Protein AF-C9SNX3-F1 (afdb_monomer_lite)

pLDDT: mean 70.04, std 18.67, range [37.5, 93.75]

Foldseek 3Di:
DVVVVVLVVVLVVLLVVLLVQQCVQCVVVCPDPVFVCNHSVQSSVLLVCLLCVVPDHPDGPDDPDHPLVPGDPRNVVSSVVSNVNSVCSPPPVVVVVVPPDPPDPDDDPPDDDDDDDDDDDPDDDDDDDDDDDDD

Sequence (135 aa):
MVHVRNQLTFDLWYIFLGTFLICIAESTLIMDVAE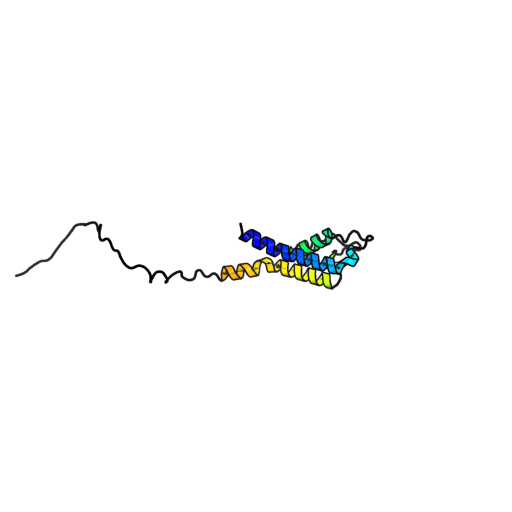PTFSIFAVLFEVTSAYANVGLSLGGPSGLVSMSGHYTIFSKVVICAMMIRGRHRGLPYALDRAITLPSEHTLSDESSSAEQIPKSLSLGRTQSSGARSAP

InterPro domains:
  IPR003445 Cation transporter [PF02386] (3-105)
  IPR051143 TrkH Potassium Transport [PTHR31064] (3-113)

Secondary structure (DSSP, 8-state):
-HHHHHHHHHHHHHHHHHHHHHHHHTHHHHT-TT-TTS-HHHHHHHHHHHHHT-------SSSS--HHHHS-HHHHHHHHHHHHHHHGGGHHHHHHHHH-------SSSSSS-----------------------

Structure (mmCIF, N/CA/C/O backbone):
data_AF-C9SNX3-F1
#
_entry.id   AF-C9SNX3-F1
#
loop_
_atom_site.group_PDB
_atom_site.id
_atom_site.type_symbol
_atom_site.label_atom_id
_atom_site.label_alt_id
_atom_site.label_comp_id
_atom_site.label_asym_id
_atom_site.label_entity_id
_atom_site.label_seq_id
_atom_site.pdbx_PDB_ins_code
_atom_site.Cartn_x
_atom_site.Cartn_y
_atom_site.Cartn_z
_atom_site.occupancy
_atom_site.B_iso_or_equiv
_atom_site.auth_seq_id
_atom_site.auth_comp_id
_atom_site.auth_asym_id
_atom_site.auth_atom_id
_atom_site.pdbx_PDB_model_num
ATOM 1 N N . MET A 1 1 ? -11.697 -14.553 20.928 1.00 54.41 1 MET A N 1
ATOM 2 C CA . MET A 1 1 ? -10.910 -14.704 19.676 1.00 54.41 1 MET A CA 1
ATOM 3 C C . MET A 1 1 ? -11.586 -14.134 18.421 1.00 54.41 1 MET A C 1
ATOM 5 O O . MET A 1 1 ? -10.869 -13.775 17.498 1.00 54.41 1 MET A O 1
ATOM 9 N N . VAL A 1 2 ? -12.921 -14.012 18.351 1.00 61.84 2 VAL A N 1
ATOM 10 C CA . VAL A 1 2 ? -13.631 -13.530 17.140 1.00 61.84 2 VAL A CA 1
ATOM 11 C C . VAL A 1 2 ? -13.3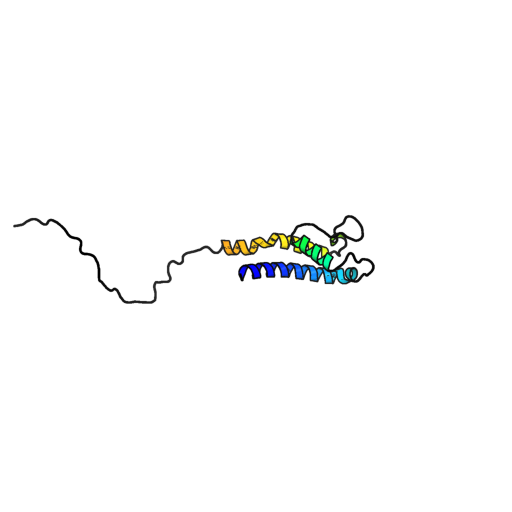17 -12.059 16.797 1.00 61.84 2 VAL A C 1
ATOM 13 O O . VAL A 1 2 ? -13.108 -11.735 15.635 1.00 61.84 2 VAL A O 1
ATOM 16 N N . HIS A 1 3 ? -13.159 -11.196 17.808 1.00 59.06 3 HIS A N 1
ATOM 17 C CA . HIS A 1 3 ? -12.838 -9.771 17.628 1.00 59.06 3 HIS A CA 1
ATOM 18 C C . HIS A 1 3 ? -11.480 -9.511 16.950 1.00 59.06 3 HIS A C 1
ATOM 20 O O . HIS A 1 3 ? -11.392 -8.678 16.054 1.00 59.06 3 HIS A O 1
ATOM 26 N N . VAL A 1 4 ? -10.434 -10.257 17.326 1.00 65.62 4 VAL A N 1
ATOM 27 C CA . VAL A 1 4 ? -9.090 -10.116 16.733 1.00 65.62 4 VAL A CA 1
ATOM 28 C C . VAL A 1 4 ? -9.090 -10.574 15.274 1.00 65.62 4 VAL A C 1
ATOM 30 O O . VAL A 1 4 ? -8.515 -9.914 14.417 1.00 65.62 4 VAL A O 1
ATOM 33 N N . ARG A 1 5 ? -9.799 -11.670 14.967 1.00 67.06 5 ARG A N 1
ATOM 34 C CA . ARG A 1 5 ? -9.926 -12.189 13.596 1.00 67.06 5 ARG A CA 1
ATOM 35 C C . ARG A 1 5 ? -10.618 -11.194 12.667 1.00 67.06 5 ARG A C 1
ATOM 37 O O . ARG A 1 5 ? -10.177 -11.026 11.534 1.00 67.06 5 ARG A O 1
ATOM 44 N N . ASN A 1 6 ? -11.667 -10.523 13.141 1.00 67.38 6 ASN A N 1
ATOM 45 C CA . ASN A 1 6 ? -12.397 -9.546 12.336 1.00 67.38 6 ASN A CA 1
ATOM 46 C C . ASN A 1 6 ? -11.553 -8.291 12.044 1.00 67.38 6 ASN A C 1
ATOM 48 O O . ASN A 1 6 ? -11.575 -7.786 10.926 1.00 67.38 6 ASN A O 1
ATOM 52 N N . GLN A 1 7 ? -10.750 -7.839 13.014 1.00 68.38 7 GLN A N 1
ATOM 53 C CA . GLN A 1 7 ? -9.826 -6.711 12.829 1.00 68.38 7 GLN A CA 1
ATOM 54 C C . GLN A 1 7 ? -8.711 -7.031 11.826 1.00 68.38 7 GLN A C 1
ATOM 56 O O . GLN A 1 7 ? -8.436 -6.230 10.937 1.00 68.38 7 GLN A O 1
ATOM 61 N N . LEU A 1 8 ? -8.118 -8.224 11.918 1.00 72.50 8 LEU A N 1
ATOM 62 C CA . LEU A 1 8 ? -7.059 -8.663 11.003 1.00 72.50 8 LEU A CA 1
ATOM 63 C C . LEU A 1 8 ? -7.578 -8.887 9.576 1.00 72.50 8 LEU A C 1
ATOM 65 O O . LEU A 1 8 ? -6.902 -8.548 8.613 1.00 72.50 8 LEU A O 1
ATOM 69 N N . THR A 1 9 ? -8.794 -9.421 9.437 1.00 79.19 9 THR A N 1
ATOM 70 C CA . THR A 1 9 ? -9.420 -9.656 8.123 1.00 79.19 9 THR A CA 1
ATOM 71 C C . THR A 1 9 ? -9.746 -8.342 7.419 1.00 79.19 9 THR A C 1
ATOM 73 O O . THR A 1 9 ? -9.539 -8.218 6.214 1.00 79.19 9 THR A O 1
ATOM 76 N N . PHE A 1 10 ? -10.223 -7.349 8.171 1.00 74.06 10 PHE A N 1
ATOM 77 C CA . PHE A 1 10 ? -10.518 -6.026 7.635 1.00 74.06 10 PHE A CA 1
ATOM 78 C C . PHE A 1 10 ? -9.267 -5.333 7.093 1.00 74.06 10 PHE A C 1
ATOM 80 O O . PHE A 1 10 ? -9.325 -4.714 6.039 1.00 74.06 10 PHE A O 1
ATOM 87 N N . ASP A 1 11 ? -8.141 -5.481 7.787 1.00 79.31 11 ASP A N 1
ATOM 88 C CA . ASP A 1 11 ? -6.832 -4.974 7.379 1.00 79.31 11 ASP A CA 1
ATOM 89 C C . ASP A 1 11 ? -6.323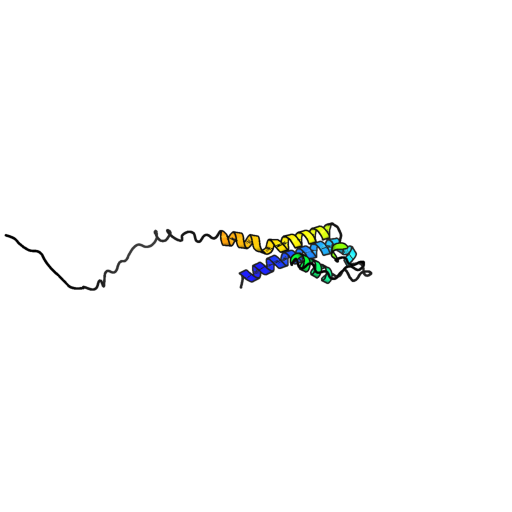 -5.683 6.101 1.00 79.31 11 ASP A C 1
ATOM 91 O O . ASP A 1 11 ? -6.067 -5.052 5.068 1.00 79.31 11 ASP A O 1
ATOM 95 N N . LEU A 1 12 ? -6.320 -7.021 6.128 1.00 83.56 12 LEU A N 1
ATOM 96 C CA . LEU A 1 12 ? -5.818 -7.865 5.042 1.00 83.56 12 LEU A CA 1
ATOM 97 C C . LEU A 1 12 ? -6.591 -7.677 3.728 1.00 83.56 12 LEU A C 1
ATOM 99 O O . LEU A 1 12 ? -5.998 -7.730 2.650 1.00 83.56 12 LEU A O 1
ATOM 103 N N . TRP A 1 13 ? -7.900 -7.425 3.809 1.00 85.69 13 TRP A N 1
ATOM 104 C CA . TRP A 1 13 ? -8.735 -7.126 2.645 1.00 85.69 13 TRP A CA 1
ATOM 105 C C . TRP A 1 13 ? -8.227 -5.905 1.866 1.00 85.69 13 TRP A C 1
ATOM 107 O O . TRP A 1 13 ? -8.138 -5.959 0.640 1.00 85.69 13 TRP A O 1
ATOM 117 N N . TYR A 1 14 ? -7.868 -4.813 2.552 1.00 86.19 14 TYR A N 1
ATOM 118 C CA . TYR A 1 14 ? -7.394 -3.605 1.872 1.00 86.19 14 TYR A CA 1
ATOM 119 C C . TYR A 1 14 ? -6.031 -3.825 1.224 1.00 86.19 14 TYR A C 1
ATOM 121 O O . TYR A 1 14 ? -5.825 -3.373 0.099 1.00 86.19 14 TYR A O 1
ATOM 129 N N . ILE A 1 15 ? -5.122 -4.535 1.902 1.00 89.19 15 ILE A N 1
ATOM 130 C CA . ILE A 1 15 ? -3.811 -4.893 1.340 1.00 89.19 15 ILE A CA 1
ATOM 131 C C . ILE A 1 15 ? -4.001 -5.731 0.075 1.00 89.19 15 ILE A C 1
ATOM 133 O O . ILE A 1 15 ? -3.436 -5.406 -0.967 1.00 89.19 15 ILE A O 1
ATOM 137 N N . PHE A 1 16 ? -4.866 -6.746 0.137 1.00 90.25 16 PHE A N 1
ATOM 138 C CA . PHE A 1 16 ? -5.174 -7.594 -1.009 1.00 90.25 16 PHE A CA 1
ATOM 139 C C . PHE A 1 16 ? -5.768 -6.797 -2.178 1.00 90.25 16 PHE A C 1
ATOM 141 O O . PHE A 1 16 ? -5.298 -6.922 -3.308 1.00 90.25 16 PHE A O 1
ATOM 148 N N . LEU A 1 17 ? -6.754 -5.936 -1.910 1.00 91.06 17 LEU A N 1
ATOM 149 C CA . LEU A 1 17 ? -7.381 -5.092 -2.928 1.00 91.06 17 LEU A CA 1
ATOM 150 C C . LEU A 1 17 ? -6.380 -4.110 -3.558 1.00 91.06 17 LEU A C 1
ATOM 152 O O . LEU A 1 17 ? -6.369 -3.947 -4.777 1.00 91.06 17 LEU A O 1
ATOM 156 N N . GLY A 1 18 ? -5.524 -3.479 -2.751 1.00 91.69 18 GLY A N 1
ATOM 157 C CA . GLY A 1 18 ? -4.496 -2.551 -3.227 1.00 91.69 18 GLY A CA 1
ATOM 158 C C . GLY A 1 18 ? -3.475 -3.236 -4.133 1.00 91.69 18 GLY A C 1
ATOM 159 O O . GLY A 1 18 ? -3.199 -2.747 -5.229 1.00 91.69 18 GLY A O 1
ATOM 160 N N . THR A 1 19 ? -2.972 -4.404 -3.724 1.00 91.88 19 THR A N 1
ATOM 161 C CA . THR A 1 19 ? -2.082 -5.217 -4.562 1.00 91.88 19 THR A CA 1
ATOM 162 C C . THR A 1 19 ? -2.777 -5.658 -5.842 1.00 91.88 19 THR A C 1
ATOM 164 O O . THR A 1 19 ? -2.189 -5.542 -6.911 1.00 91.88 19 THR A O 1
ATOM 167 N N . PHE A 1 20 ? -4.027 -6.113 -5.770 1.00 91.50 20 PHE A N 1
ATOM 168 C CA . PHE A 1 20 ? -4.776 -6.552 -6.946 1.00 91.50 20 PHE A CA 1
ATOM 169 C C . PHE A 1 20 ? -4.945 -5.431 -7.983 1.00 91.50 20 PHE A C 1
ATOM 171 O O . PHE A 1 20 ? -4.686 -5.643 -9.167 1.00 91.50 20 PHE A O 1
ATOM 178 N N . LEU A 1 21 ? -5.308 -4.223 -7.541 1.00 91.94 21 LEU A N 1
ATOM 179 C CA . LEU A 1 21 ? -5.457 -3.061 -8.422 1.00 91.94 21 LEU A CA 1
ATOM 180 C C . LEU A 1 21 ? -4.135 -2.658 -9.087 1.00 91.94 21 LEU A C 1
ATOM 182 O O . LEU A 1 21 ? -4.121 -2.375 -10.285 1.00 91.94 21 LEU A O 1
ATOM 186 N N . ILE A 1 22 ? -3.030 -2.661 -8.336 1.00 90.69 22 ILE A N 1
ATOM 187 C CA . ILE A 1 22 ? -1.704 -2.335 -8.882 1.00 90.69 22 ILE A CA 1
ATOM 188 C C . ILE A 1 22 ? -1.235 -3.429 -9.843 1.00 90.69 22 ILE A C 1
ATOM 190 O O . ILE A 1 22 ? -0.727 -3.111 -10.910 1.00 90.69 22 ILE A O 1
ATOM 194 N N . CYS A 1 23 ? -1.471 -4.706 -9.537 1.00 89.19 23 CYS A N 1
ATOM 195 C CA . CYS A 1 23 ? -1.141 -5.804 -10.446 1.00 89.19 23 CYS A CA 1
ATOM 196 C C . CYS A 1 23 ? -1.895 -5.716 -11.779 1.00 89.19 23 CYS A C 1
ATOM 198 O O . CYS A 1 23 ? -1.325 -6.061 -12.807 1.00 89.19 23 CYS A O 1
ATOM 200 N N . ILE A 1 24 ? -3.154 -5.259 -11.790 1.00 89.06 24 ILE A N 1
ATOM 201 C CA . ILE A 1 24 ? -3.899 -5.048 -13.044 1.00 89.06 24 ILE A CA 1
ATOM 202 C C . ILE A 1 24 ? -3.288 -3.890 -13.837 1.00 89.06 24 ILE A C 1
ATOM 204 O O . ILE A 1 24 ? -3.024 -4.034 -15.032 1.00 89.06 24 ILE A O 1
ATOM 208 N N . ALA A 1 25 ? -3.054 -2.757 -13.175 1.00 87.44 25 ALA A N 1
ATOM 209 C CA . ALA A 1 25 ? -2.555 -1.547 -13.820 1.00 87.44 25 ALA A CA 1
ATOM 210 C C . ALA A 1 25 ? -1.110 -1.680 -14.326 1.00 87.44 25 ALA A C 1
ATOM 212 O O . ALA A 1 25 ? -0.791 -1.169 -15.394 1.00 87.44 25 ALA A O 1
ATOM 213 N N . GLU A 1 26 ? -0.262 -2.401 -13.594 1.00 86.06 26 GLU A N 1
ATOM 214 C CA . GLU A 1 26 ? 1.143 -2.651 -13.939 1.00 86.06 26 GLU A CA 1
ATOM 215 C C . GLU A 1 26 ? 1.353 -4.030 -14.581 1.00 86.06 26 GLU A C 1
ATOM 217 O O . GLU A 1 26 ? 2.488 -4.480 -14.714 1.00 86.06 26 GLU A O 1
ATOM 222 N N . SER A 1 27 ? 0.282 -4.722 -14.993 1.00 82.31 27 SER A N 1
ATOM 223 C CA . SER A 1 27 ? 0.368 -6.076 -15.569 1.00 82.31 27 SER A CA 1
ATOM 224 C C . SER A 1 27 ? 1.337 -6.153 -16.749 1.00 82.31 27 SER A C 1
ATOM 226 O O . SER A 1 27 ? 2.061 -7.133 -16.888 1.00 82.31 27 SER A O 1
ATOM 228 N N . THR A 1 28 ? 1.410 -5.094 -17.555 1.00 74.12 28 THR A N 1
ATOM 229 C CA . THR A 1 28 ? 2.330 -4.993 -18.691 1.00 74.12 28 THR A CA 1
ATOM 230 C C . THR A 1 28 ? 3.793 -4.841 -18.275 1.00 74.12 28 THR A C 1
ATOM 232 O O . THR A 1 28 ? 4.648 -5.369 -18.972 1.00 74.12 28 THR A O 1
ATOM 235 N N . LEU A 1 29 ? 4.085 -4.163 -17.154 1.00 71.50 29 LEU A N 1
ATOM 236 C CA . LEU A 1 29 ? 5.446 -4.078 -16.599 1.00 71.50 29 LEU A CA 1
ATOM 237 C C . LEU A 1 29 ? 5.847 -5.385 -15.905 1.00 71.50 29 LEU A C 1
ATOM 239 O O . LEU A 1 29 ? 6.976 -5.833 -16.039 1.00 71.50 29 LEU A O 1
ATOM 243 N N . ILE A 1 30 ? 4.918 -6.017 -15.185 1.00 71.88 30 ILE A N 1
ATOM 244 C CA . ILE A 1 30 ? 5.164 -7.273 -14.455 1.00 71.88 30 ILE A CA 1
ATOM 245 C C . ILE A 1 30 ? 5.406 -8.446 -15.419 1.00 71.88 30 ILE A C 1
ATOM 247 O O . ILE A 1 30 ? 6.130 -9.385 -15.094 1.00 71.88 30 ILE A O 1
ATOM 251 N N . MET A 1 31 ? 4.786 -8.418 -16.601 1.00 72.25 31 MET A N 1
ATOM 252 C CA . MET A 1 31 ? 4.992 -9.425 -17.646 1.00 72.25 31 MET A CA 1
ATOM 253 C C . MET A 1 31 ? 6.271 -9.203 -18.462 1.00 72.25 31 MET A C 1
ATOM 255 O O . MET A 1 31 ? 6.607 -10.057 -19.286 1.00 72.25 31 MET A O 1
ATOM 259 N N . ASP A 1 32 ? 6.984 -8.094 -18.248 1.00 73.44 32 ASP A N 1
ATOM 260 C CA . ASP A 1 32 ? 8.239 -7.839 -18.939 1.00 73.44 32 ASP A CA 1
ATOM 261 C C . ASP A 1 32 ? 9.373 -8.667 -18.317 1.00 73.44 32 ASP A C 1
ATOM 263 O O . ASP A 1 32 ? 9.825 -8.446 -17.193 1.00 73.44 32 ASP A O 1
ATOM 267 N N . VAL A 1 33 ? 9.845 -9.654 -19.077 1.00 63.84 33 VAL A N 1
ATOM 268 C CA . VAL A 1 33 ? 10.920 -10.569 -18.670 1.00 63.84 33 VAL A CA 1
ATOM 269 C C . VAL A 1 33 ? 12.266 -9.835 -18.557 1.00 63.84 33 VAL A C 1
ATOM 271 O O . VAL A 1 33 ? 13.185 -10.341 -17.910 1.00 63.84 33 VAL A O 1
ATOM 274 N N . ALA A 1 34 ? 12.397 -8.648 -19.160 1.00 63.94 34 ALA A N 1
ATOM 275 C CA . ALA A 1 34 ? 13.620 -7.853 -19.108 1.00 63.94 34 ALA A CA 1
ATOM 276 C C . ALA A 1 34 ? 13.846 -7.168 -17.746 1.00 63.94 34 ALA A C 1
ATOM 278 O O . ALA A 1 34 ? 14.997 -6.893 -17.403 1.00 63.94 34 ALA A O 1
ATOM 279 N N . GLU A 1 35 ? 12.795 -6.940 -16.946 1.00 66.06 35 GLU A N 1
ATOM 280 C CA . GLU A 1 35 ? 12.887 -6.259 -15.646 1.00 66.06 35 GLU A CA 1
ATOM 281 C C . GLU A 1 35 ? 12.300 -7.102 -14.493 1.00 66.06 35 GLU A C 1
ATOM 283 O O . GLU A 1 35 ? 11.250 -6.772 -13.933 1.00 66.06 35 GLU A O 1
ATOM 288 N N . PRO A 1 36 ? 13.003 -8.164 -14.038 1.00 64.31 36 PRO A N 1
ATOM 289 C CA . PRO A 1 36 ? 12.525 -9.060 -12.973 1.00 64.31 36 PRO A CA 1
ATOM 290 C C . PRO A 1 36 ? 12.355 -8.376 -11.605 1.00 64.31 36 PRO A C 1
ATOM 292 O O . PRO A 1 36 ? 11.831 -8.975 -10.663 1.00 64.31 36 PRO A O 1
ATOM 295 N N . THR A 1 37 ? 12.787 -7.120 -11.480 1.00 69.44 37 THR A N 1
ATOM 296 C CA . THR A 1 37 ? 12.571 -6.272 -10.305 1.00 69.44 37 THR A CA 1
ATOM 297 C C . THR A 1 37 ? 11.075 -6.057 -10.033 1.00 69.44 37 THR A C 1
ATOM 299 O O . THR A 1 37 ? 10.670 -6.004 -8.870 1.00 69.44 37 THR A O 1
ATOM 302 N N . PHE A 1 38 ? 10.227 -6.041 -11.072 1.00 75.56 38 PHE A N 1
ATOM 303 C CA . PHE A 1 38 ? 8.768 -5.921 -10.951 1.00 75.56 38 PHE A CA 1
ATOM 304 C C . PHE A 1 38 ? 8.086 -7.274 -10.729 1.00 75.56 38 PHE A C 1
ATOM 306 O O . PHE A 1 38 ? 7.276 -7.745 -11.522 1.00 75.56 38 PHE A O 1
ATOM 313 N N . SER A 1 39 ? 8.396 -7.916 -9.605 1.00 85.38 39 SER A N 1
ATOM 314 C CA . SER A 1 39 ? 7.700 -9.136 -9.189 1.00 85.38 39 SER A CA 1
ATOM 315 C C . SER A 1 39 ? 6.437 -8.829 -8.376 1.00 85.38 39 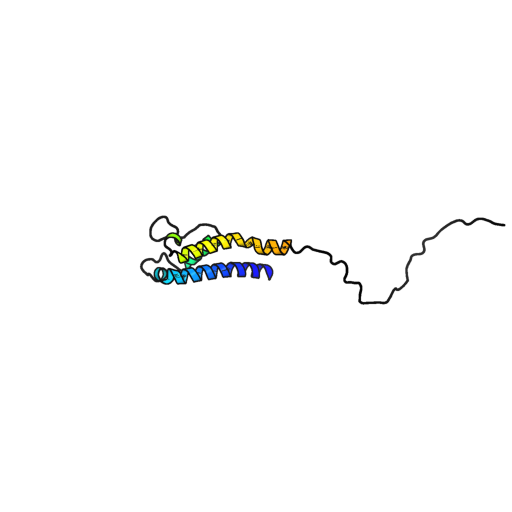SER A C 1
ATOM 317 O O . SER A 1 39 ? 6.354 -7.822 -7.671 1.00 85.38 39 SER A O 1
ATOM 319 N N . ILE A 1 40 ? 5.469 -9.753 -8.375 1.00 86.56 40 ILE A N 1
ATOM 320 C CA . ILE A 1 40 ? 4.292 -9.684 -7.487 1.00 86.56 40 ILE A CA 1
ATOM 321 C C . ILE A 1 40 ? 4.697 -9.563 -6.012 1.00 86.56 40 ILE A C 1
ATOM 323 O O . ILE A 1 40 ? 4.043 -8.854 -5.250 1.00 86.56 40 ILE A O 1
ATOM 327 N N . PHE A 1 41 ? 5.790 -10.217 -5.604 1.00 87.12 41 PHE A N 1
ATOM 328 C CA . PHE A 1 41 ? 6.323 -10.084 -4.249 1.00 87.12 41 PHE A CA 1
ATOM 329 C C . PHE A 1 41 ? 6.764 -8.650 -3.955 1.00 87.12 41 PHE A C 1
ATOM 331 O O . PHE A 1 41 ? 6.458 -8.115 -2.890 1.00 87.12 41 PHE A O 1
ATOM 338 N N . ALA A 1 42 ? 7.435 -8.008 -4.909 1.00 88.00 42 ALA A N 1
ATOM 339 C CA . ALA A 1 42 ? 7.842 -6.626 -4.759 1.00 88.00 42 ALA A CA 1
ATOM 340 C C . ALA A 1 42 ? 6.618 -5.705 -4.645 1.00 88.00 42 ALA A C 1
ATOM 342 O O . ALA A 1 42 ? 6.567 -4.864 -3.747 1.00 88.00 42 ALA A O 1
ATOM 343 N N . VAL A 1 43 ? 5.591 -5.907 -5.478 1.00 89.31 43 VAL A N 1
ATOM 344 C CA . VAL A 1 43 ? 4.338 -5.134 -5.403 1.00 89.31 43 VAL A CA 1
ATOM 345 C C . VAL A 1 43 ? 3.652 -5.324 -4.046 1.00 89.31 43 VAL A C 1
ATOM 347 O O . VAL A 1 43 ? 3.236 -4.348 -3.420 1.00 89.31 43 VAL A O 1
ATOM 350 N N . LEU A 1 44 ? 3.568 -6.562 -3.551 1.00 91.00 44 LEU A N 1
ATOM 351 C CA . LEU A 1 44 ? 3.037 -6.876 -2.220 1.00 91.00 44 LEU A CA 1
ATOM 352 C C . LEU A 1 44 ? 3.814 -6.164 -1.109 1.00 91.00 44 LEU A C 1
ATOM 354 O O . LEU A 1 44 ? 3.202 -5.599 -0.198 1.00 91.00 44 LEU A O 1
ATOM 358 N N . PHE A 1 45 ? 5.145 -6.170 -1.183 1.00 90.75 45 PHE A N 1
ATOM 359 C CA . PHE A 1 45 ? 6.004 -5.485 -0.221 1.00 90.75 45 PHE A CA 1
ATOM 360 C C . PHE A 1 45 ? 5.769 -3.970 -0.238 1.00 90.75 45 PHE A C 1
ATOM 362 O O . PHE A 1 45 ? 5.584 -3.371 0.821 1.00 90.75 45 PHE A O 1
ATOM 369 N N . GLU A 1 46 ? 5.694 -3.366 -1.424 1.00 91.12 46 GLU A N 1
ATOM 370 C CA . GLU A 1 46 ? 5.462 -1.928 -1.593 1.00 91.12 46 GLU A CA 1
ATOM 371 C C . GLU A 1 46 ? 4.104 -1.511 -1.009 1.00 91.12 46 GLU A C 1
ATOM 373 O O . GLU A 1 46 ? 4.014 -0.560 -0.229 1.00 91.12 46 GLU A O 1
ATOM 378 N N . VAL A 1 47 ? 3.043 -2.264 -1.323 1.00 91.50 47 VAL A N 1
ATOM 379 C CA . VAL A 1 47 ? 1.688 -2.011 -0.806 1.00 91.50 47 VAL A CA 1
ATOM 380 C C . VAL A 1 47 ? 1.631 -2.193 0.704 1.00 91.50 47 VAL A C 1
ATOM 382 O O . VAL A 1 47 ? 1.052 -1.356 1.394 1.00 91.50 47 VAL A O 1
ATOM 385 N N . THR A 1 48 ? 2.248 -3.250 1.233 1.00 91.38 48 THR A N 1
ATOM 386 C CA . THR A 1 48 ? 2.277 -3.511 2.679 1.00 91.38 48 THR A CA 1
ATOM 387 C C . THR A 1 48 ? 3.061 -2.428 3.416 1.00 91.38 48 THR A C 1
ATOM 389 O O . THR A 1 48 ? 2.616 -1.954 4.457 1.00 91.38 48 THR A O 1
ATOM 392 N N . SER A 1 49 ? 4.190 -1.981 2.865 1.00 91.56 49 SER A N 1
ATOM 393 C CA . SER A 1 49 ? 4.997 -0.886 3.412 1.00 91.56 49 SER A CA 1
ATOM 394 C C . SER A 1 49 ? 4.240 0.445 3.412 1.00 91.56 49 SER A C 1
ATOM 396 O O . SER A 1 49 ? 4.235 1.154 4.424 1.00 91.56 49 SER A O 1
ATOM 398 N N . ALA A 1 50 ? 3.542 0.766 2.318 1.00 91.56 50 ALA A N 1
ATOM 399 C CA . ALA A 1 50 ? 2.695 1.951 2.211 1.00 91.56 50 ALA A CA 1
ATOM 400 C C . ALA A 1 50 ? 1.517 1.892 3.191 1.00 91.56 50 ALA A C 1
ATOM 402 O O . ALA A 1 50 ? 1.264 2.858 3.914 1.00 91.56 50 ALA A O 1
ATOM 403 N N . TYR A 1 51 ? 0.847 0.740 3.259 1.00 89.38 51 TYR A N 1
ATOM 404 C CA . TYR A 1 51 ? -0.247 0.493 4.186 1.00 89.38 51 TYR A CA 1
ATOM 405 C C . TYR A 1 51 ? 0.208 0.608 5.637 1.00 89.38 51 TYR A C 1
ATOM 407 O O . TYR A 1 51 ? -0.464 1.261 6.421 1.00 89.38 51 TYR A O 1
ATOM 415 N N . ALA A 1 52 ? 1.359 0.028 5.987 1.00 88.25 52 ALA A N 1
ATOM 416 C CA . ALA A 1 52 ? 1.969 0.108 7.309 1.00 88.25 52 ALA A CA 1
ATOM 417 C C . ALA A 1 52 ? 2.596 1.483 7.617 1.00 88.25 52 ALA A C 1
ATOM 419 O O . ALA A 1 52 ? 2.941 1.736 8.769 1.00 88.25 52 ALA A O 1
ATOM 420 N N . ASN A 1 53 ? 2.701 2.368 6.619 1.00 88.75 53 ASN A N 1
ATOM 421 C CA . ASN A 1 53 ? 3.386 3.660 6.675 1.00 88.75 53 ASN A CA 1
ATOM 422 C C . ASN A 1 53 ? 4.872 3.549 7.087 1.00 88.75 53 ASN A C 1
ATOM 424 O O . ASN A 1 53 ? 5.392 4.447 7.746 1.00 88.75 53 ASN A O 1
ATOM 428 N N . VAL A 1 54 ? 5.552 2.465 6.693 1.00 90.69 54 VAL A N 1
ATOM 429 C CA . VAL A 1 54 ? 6.979 2.228 6.992 1.00 90.69 54 VAL A CA 1
ATOM 430 C C . VAL A 1 54 ? 7.876 3.013 6.032 1.00 90.69 54 VAL A C 1
ATOM 432 O O . VAL A 1 54 ? 8.881 3.579 6.453 1.00 90.69 54 VAL A O 1
ATOM 435 N N . GLY A 1 55 ? 7.502 3.076 4.749 1.00 83.69 55 GLY A N 1
ATOM 436 C CA . GLY A 1 55 ? 8.245 3.825 3.729 1.00 83.69 55 GLY A CA 1
ATOM 437 C C . GLY A 1 55 ? 9.478 3.104 3.173 1.00 83.69 55 GLY A C 1
ATOM 438 O O . GLY A 1 55 ? 10.318 3.737 2.544 1.00 83.69 55 GLY A O 1
ATOM 439 N N . LEU A 1 56 ? 9.586 1.789 3.387 1.00 87.19 56 LEU A N 1
ATOM 440 C CA . LEU A 1 56 ? 10.586 0.940 2.736 1.00 87.19 56 LEU A CA 1
ATOM 441 C C . LEU A 1 56 ? 10.105 0.497 1.350 1.00 87.19 56 LEU A C 1
ATOM 443 O O . LEU A 1 56 ? 8.911 0.292 1.144 1.00 87.19 56 LEU A O 1
ATOM 447 N N . SER A 1 57 ? 11.045 0.310 0.429 1.00 88.31 57 SER A N 1
ATOM 448 C CA . SER A 1 57 ? 10.816 -0.172 -0.935 1.00 88.31 57 SER A CA 1
ATOM 449 C C . SER A 1 57 ? 11.992 -1.063 -1.339 1.00 88.31 57 SER A C 1
ATOM 451 O O . SER A 1 57 ? 13.123 -0.789 -0.940 1.00 88.31 57 SER A O 1
ATOM 453 N N . LEU A 1 58 ? 11.745 -2.100 -2.145 1.00 83.94 58 LEU A N 1
ATOM 454 C CA . LEU A 1 58 ? 12.810 -2.962 -2.689 1.00 83.94 58 LEU A CA 1
ATOM 455 C C . LEU A 1 58 ? 13.654 -2.264 -3.771 1.00 83.94 58 LEU A C 1
ATOM 457 O O . LEU A 1 58 ? 14.725 -2.752 -4.116 1.00 83.94 58 LEU A O 1
ATOM 461 N N . GLY A 1 59 ? 13.202 -1.097 -4.239 1.00 77.50 59 GLY A N 1
ATOM 462 C CA . GLY A 1 59 ? 13.907 -0.266 -5.214 1.00 77.50 59 GLY A CA 1
ATOM 463 C C . GLY A 1 59 ? 13.529 -0.612 -6.651 1.00 77.50 59 GLY A C 1
ATOM 464 O O . GLY A 1 59 ? 13.100 -1.725 -6.945 1.00 77.50 59 GLY A O 1
ATOM 465 N N . GLY A 1 60 ? 13.630 0.381 -7.533 1.00 72.75 60 GLY A N 1
ATOM 466 C CA . GLY A 1 60 ? 13.394 0.209 -8.963 1.00 72.75 60 GLY A CA 1
ATOM 467 C C . GLY A 1 60 ? 14.649 -0.219 -9.736 1.00 72.75 60 GLY A C 1
ATOM 468 O O . GLY A 1 60 ? 15.766 -0.066 -9.240 1.00 72.75 60 GLY A O 1
ATOM 469 N N . PRO A 1 61 ? 14.489 -0.719 -10.972 1.00 69.44 61 PRO A N 1
ATOM 470 C CA . PRO A 1 61 ? 15.611 -1.106 -11.829 1.00 69.44 61 PRO A CA 1
ATOM 471 C C . PRO A 1 61 ? 16.486 0.073 -12.283 1.00 69.44 61 PRO A C 1
ATOM 473 O O . PRO A 1 61 ? 17.610 -0.146 -12.729 1.00 69.44 61 PRO A O 1
ATOM 476 N N . SER A 1 62 ? 16.025 1.325 -12.159 1.00 66.06 62 SER A N 1
ATOM 477 C CA . SER A 1 62 ? 16.807 2.507 -12.539 1.00 66.06 62 SER A CA 1
ATOM 478 C C . SER A 1 62 ? 16.651 3.666 -11.551 1.00 66.06 62 SER A C 1
ATOM 480 O O . SER A 1 62 ? 15.604 4.301 -11.473 1.00 66.06 62 SER A O 1
ATOM 482 N N . GLY A 1 63 ? 17.744 4.003 -10.858 1.00 66.38 63 GLY A N 1
ATOM 483 C CA . GLY A 1 63 ? 17.845 5.162 -9.962 1.00 66.38 63 GLY A CA 1
ATOM 484 C C . GLY A 1 63 ? 17.572 4.860 -8.483 1.00 66.38 63 GLY A C 1
ATOM 485 O O . GLY A 1 63 ? 17.136 3.778 -8.110 1.00 66.38 63 GLY A O 1
ATOM 486 N N . LEU A 1 64 ? 17.839 5.844 -7.616 1.00 75.31 64 LEU A N 1
ATOM 487 C CA . LEU A 1 64 ? 17.586 5.772 -6.166 1.00 75.31 64 LEU A CA 1
ATOM 488 C C . LEU A 1 64 ? 16.131 6.140 -5.838 1.00 75.31 64 LEU A C 1
ATOM 490 O O . LEU A 1 64 ? 15.867 7.013 -5.011 1.00 75.31 64 LEU A O 1
ATOM 494 N N . VAL A 1 65 ? 15.184 5.522 -6.543 1.00 80.88 65 VAL A N 1
ATOM 495 C CA . VAL A 1 65 ? 13.749 5.771 -6.373 1.00 80.88 65 VAL A CA 1
ATOM 496 C C . VAL A 1 65 ? 13.046 4.521 -5.860 1.00 80.88 65 VAL A C 1
ATOM 498 O O . VAL A 1 65 ? 13.429 3.390 -6.170 1.00 80.88 65 VAL A O 1
ATOM 501 N N . SER A 1 66 ? 11.999 4.724 -5.058 1.00 81.19 66 SER A N 1
ATOM 502 C CA . SER A 1 66 ? 11.110 3.635 -4.662 1.00 81.19 66 SER A CA 1
ATOM 503 C C . SER A 1 66 ? 10.459 3.007 -5.889 1.00 81.19 66 SER A C 1
ATOM 505 O O . SER A 1 66 ? 10.292 3.663 -6.919 1.00 81.19 66 SER A O 1
ATOM 507 N N . MET A 1 67 ? 10.037 1.752 -5.778 1.00 82.56 67 MET A N 1
ATOM 508 C CA . MET A 1 67 ? 9.409 1.045 -6.892 1.00 82.56 67 MET A CA 1
ATOM 509 C C . MET A 1 67 ? 8.112 1.736 -7.346 1.00 82.56 67 MET A C 1
ATOM 511 O O . MET A 1 67 ? 7.837 1.836 -8.540 1.00 82.56 67 MET A O 1
ATOM 515 N N . SER A 1 68 ? 7.398 2.363 -6.406 1.00 79.50 68 SER A N 1
ATOM 516 C CA . SER A 1 68 ? 6.280 3.277 -6.679 1.00 79.50 68 SER A CA 1
ATOM 517 C C . SER A 1 68 ? 6.610 4.496 -7.555 1.00 79.50 68 SER A C 1
ATOM 519 O O . SER A 1 68 ? 5.702 5.094 -8.138 1.00 79.50 68 SER A O 1
ATOM 521 N N . GLY A 1 69 ? 7.885 4.858 -7.711 1.00 82.62 69 GLY A N 1
ATOM 522 C CA . GLY A 1 69 ? 8.348 5.906 -8.622 1.00 82.62 69 GLY A CA 1
ATOM 523 C C . GLY A 1 69 ? 8.167 5.543 -10.097 1.00 82.62 69 GLY A C 1
ATOM 524 O O . GLY A 1 69 ? 7.800 6.410 -10.897 1.00 82.62 69 GLY A O 1
ATOM 525 N N . HIS A 1 70 ? 8.332 4.263 -10.429 1.00 84.12 70 HIS A N 1
ATOM 526 C CA . HIS A 1 70 ? 8.214 3.736 -11.790 1.00 84.12 70 HIS A CA 1
ATOM 527 C C . HIS A 1 70 ? 6.782 3.377 -12.193 1.00 84.12 70 HIS A C 1
ATOM 529 O O . HIS A 1 70 ? 6.508 3.225 -13.378 1.00 84.12 70 HIS A O 1
ATOM 535 N N . TYR A 1 71 ? 5.861 3.282 -11.233 1.00 86.00 71 TYR A N 1
ATOM 536 C CA . TYR A 1 71 ? 4.474 2.948 -11.525 1.00 86.00 71 TYR A CA 1
ATOM 537 C C . TYR A 1 71 ? 3.732 4.036 -12.312 1.00 86.00 71 TYR A C 1
ATOM 539 O O . TYR A 1 71 ? 4.051 5.237 -12.253 1.00 86.00 71 TYR A O 1
ATOM 547 N N . THR A 1 72 ? 2.658 3.611 -12.975 1.00 88.25 72 THR A N 1
ATOM 548 C CA . THR A 1 72 ? 1.678 4.495 -13.604 1.00 88.25 72 THR A CA 1
ATOM 549 C C . THR A 1 72 ? 0.999 5.416 -12.583 1.00 88.25 72 THR A C 1
ATOM 551 O O . THR A 1 72 ? 0.975 5.178 -11.371 1.00 88.25 72 THR A O 1
ATOM 554 N N . ILE A 1 73 ? 0.407 6.504 -13.083 1.00 91.12 73 ILE A N 1
ATOM 555 C CA . ILE A 1 73 ? -0.309 7.493 -12.261 1.00 91.12 73 ILE A CA 1
ATOM 556 C C . ILE A 1 73 ? -1.429 6.827 -11.448 1.00 91.12 73 ILE A C 1
ATOM 558 O O . ILE A 1 73 ? -1.625 7.164 -10.282 1.00 91.12 73 ILE A O 1
ATOM 562 N N . PHE A 1 74 ? -2.126 5.850 -12.034 1.00 91.25 74 PHE A N 1
ATOM 563 C CA . PHE A 1 74 ? -3.187 5.110 -11.357 1.00 91.25 74 PHE A CA 1
ATOM 564 C C . PHE A 1 74 ? -2.659 4.363 -10.126 1.00 91.25 74 PHE A C 1
ATOM 566 O O . PHE A 1 74 ? -3.160 4.546 -9.017 1.00 91.25 74 PHE A O 1
ATOM 573 N N . SER A 1 75 ? -1.592 3.589 -10.293 1.00 90.25 75 SER A N 1
ATOM 574 C CA . SER A 1 75 ? -0.955 2.835 -9.212 1.00 90.25 75 SER A CA 1
ATOM 575 C C . SER A 1 75 ? -0.412 3.741 -8.102 1.00 90.25 75 SER A C 1
ATOM 577 O O . SER A 1 75 ? -0.522 3.411 -6.921 1.00 90.25 75 SER A O 1
ATOM 579 N N . LYS A 1 76 ? 0.091 4.935 -8.444 1.00 91.56 76 LYS A N 1
ATOM 580 C CA . LYS A 1 76 ? 0.496 5.955 -7.458 1.00 91.56 76 LYS A CA 1
ATOM 581 C C . LYS A 1 76 ? -0.682 6.438 -6.609 1.00 91.56 76 LYS A C 1
ATOM 583 O O . LYS A 1 76 ? -0.542 6.568 -5.393 1.00 91.56 76 LYS A O 1
ATOM 588 N N . VAL A 1 77 ? -1.854 6.650 -7.213 1.00 93.75 77 VAL A N 1
ATOM 589 C CA . VAL A 1 77 ? -3.079 7.004 -6.474 1.00 93.75 77 VAL A CA 1
ATOM 590 C C . VAL A 1 77 ? -3.493 5.876 -5.530 1.00 93.75 77 VAL A C 1
ATOM 592 O O . VAL A 1 77 ? -3.836 6.149 -4.379 1.00 93.75 77 VAL A O 1
ATOM 595 N N . VAL A 1 78 ? -3.404 4.617 -5.972 1.00 92.88 78 VAL A N 1
ATOM 596 C CA . VAL A 1 78 ? -3.682 3.457 -5.110 1.00 92.88 78 VAL A CA 1
ATOM 597 C C . VAL A 1 78 ? -2.725 3.429 -3.914 1.00 92.88 78 VAL A C 1
ATOM 599 O O . VAL A 1 78 ? -3.185 3.310 -2.781 1.00 92.88 78 VAL A O 1
ATOM 602 N N . ILE A 1 79 ? -1.419 3.632 -4.119 1.00 92.25 79 ILE A N 1
ATOM 603 C CA . ILE A 1 79 ? -0.434 3.721 -3.025 1.00 92.25 79 ILE A CA 1
ATOM 604 C C . ILE A 1 79 ? -0.781 4.852 -2.041 1.00 92.25 79 ILE A C 1
ATOM 606 O O . ILE A 1 79 ? -0.792 4.625 -0.829 1.00 92.25 79 ILE A O 1
ATOM 610 N N . CYS A 1 80 ? -1.138 6.044 -2.530 1.00 91.81 80 CYS A N 1
ATOM 611 C CA . CYS A 1 80 ? -1.585 7.150 -1.676 1.00 91.81 80 CYS A CA 1
ATOM 612 C C . CYS A 1 80 ? -2.834 6.782 -0.861 1.00 91.81 80 CYS A C 1
ATOM 614 O O . CYS A 1 80 ? -2.893 7.049 0.343 1.00 91.81 80 CYS A O 1
ATOM 616 N N . ALA A 1 81 ? -3.816 6.126 -1.483 1.00 91.25 81 ALA A N 1
ATOM 617 C CA . ALA A 1 81 ? -5.011 5.649 -0.793 1.00 91.25 81 ALA A CA 1
ATOM 618 C C . ALA A 1 81 ? -4.661 4.629 0.305 1.00 91.25 81 ALA A C 1
ATOM 620 O O . ALA A 1 81 ? -5.209 4.705 1.407 1.00 91.25 81 ALA A O 1
ATOM 621 N N . MET A 1 82 ? -3.700 3.735 0.053 1.00 90.62 82 MET A N 1
ATOM 622 C CA . MET A 1 82 ? -3.207 2.770 1.040 1.00 90.62 82 MET A CA 1
ATOM 623 C C . MET A 1 82 ? -2.493 3.445 2.215 1.00 90.62 82 MET A C 1
ATOM 625 O O . MET A 1 82 ? -2.721 3.054 3.357 1.00 90.62 82 MET A O 1
ATOM 629 N N . MET A 1 83 ? -1.716 4.506 1.977 1.00 91.50 83 MET A N 1
ATOM 630 C CA . MET A 1 83 ? -1.089 5.295 3.047 1.00 91.50 83 MET A CA 1
ATOM 631 C C . MET A 1 83 ? -2.114 6.011 3.934 1.00 91.50 83 MET A C 1
ATOM 633 O O . MET A 1 83 ? -1.951 6.053 5.158 1.00 91.50 83 MET A O 1
ATOM 637 N N . ILE A 1 84 ? -3.169 6.574 3.332 1.00 88.62 84 ILE A N 1
ATOM 638 C CA . ILE A 1 84 ? -4.267 7.231 4.059 1.00 88.62 84 ILE A CA 1
ATOM 639 C C . ILE A 1 84 ? -5.049 6.189 4.861 1.00 88.62 84 ILE A C 1
ATOM 641 O O . ILE A 1 84 ? -5.308 6.380 6.054 1.00 88.62 84 ILE A O 1
ATOM 645 N N . ARG A 1 85 ? -5.374 5.051 4.237 1.00 85.38 85 ARG A N 1
ATOM 646 C CA . ARG A 1 85 ? -6.065 3.944 4.902 1.00 85.38 85 ARG A CA 1
ATOM 647 C C . ARG A 1 85 ? -5.253 3.395 6.068 1.00 85.38 85 ARG A C 1
ATOM 649 O O . ARG A 1 85 ? -5.814 3.174 7.140 1.00 85.38 85 ARG A O 1
ATOM 656 N N . GLY A 1 86 ? -3.944 3.285 5.877 1.00 84.31 86 GLY A N 1
ATOM 657 C CA . GLY A 1 86 ? -2.972 2.928 6.894 1.00 84.31 86 GLY A CA 1
ATOM 658 C C . GLY A 1 86 ? -3.080 3.787 8.154 1.00 84.31 86 GLY A C 1
ATOM 659 O O . GLY A 1 86 ? -3.061 3.274 9.270 1.00 84.31 86 GLY A O 1
ATOM 660 N N . ARG A 1 87 ? -3.303 5.092 8.009 1.00 82.94 87 ARG A N 1
ATOM 661 C CA . ARG A 1 87 ? -3.475 5.989 9.162 1.00 82.94 87 ARG A CA 1
ATOM 662 C C . ARG A 1 87 ? -4.874 5.929 9.784 1.00 82.94 87 ARG A C 1
ATOM 664 O O . ARG A 1 87 ? -5.022 6.184 10.974 1.00 82.94 87 ARG A O 1
ATOM 671 N N . HIS A 1 88 ? -5.897 5.537 9.024 1.00 77.25 88 HIS A N 1
ATOM 672 C CA . HIS A 1 88 ? -7.295 5.483 9.478 1.00 77.25 88 HIS A CA 1
ATOM 673 C C . HIS A 1 88 ? -7.701 4.179 10.199 1.00 77.25 88 HIS A C 1
ATOM 675 O O . HIS A 1 88 ? -8.863 4.039 10.584 1.00 77.25 88 HIS A O 1
ATOM 681 N N . ARG A 1 89 ? -6.770 3.242 10.436 1.00 66.12 89 ARG A N 1
ATOM 682 C CA . ARG A 1 89 ? -7.027 1.933 11.079 1.00 66.12 89 ARG A CA 1
ATOM 683 C C . ARG A 1 89 ? -7.662 2.021 12.479 1.00 66.12 89 ARG A C 1
ATOM 685 O O . ARG A 1 89 ? -8.382 1.109 12.870 1.00 66.12 89 ARG A O 1
ATOM 692 N N . GLY A 1 90 ? -7.413 3.107 13.221 1.00 54.97 90 GLY A N 1
ATOM 693 C CA . GLY A 1 90 ? -7.840 3.263 14.621 1.00 54.97 90 GLY A CA 1
ATOM 694 C C . GLY A 1 90 ? -9.112 4.089 14.862 1.00 54.97 90 GLY A C 1
ATOM 695 O O . GLY A 1 90 ? -9.728 3.953 15.916 1.00 54.97 90 GLY A O 1
ATOM 696 N N . LEU A 1 91 ? -9.537 4.929 13.912 1.00 50.50 91 LEU A N 1
ATOM 697 C CA . LEU A 1 91 ? -10.602 5.911 14.158 1.00 50.50 91 LEU A CA 1
ATOM 698 C C . LEU A 1 91 ? -12.052 5.374 14.129 1.00 50.50 91 LEU A C 1
ATOM 700 O O . LEU A 1 91 ? -12.852 5.875 14.915 1.00 50.50 91 LEU A O 1
ATOM 704 N N . PRO A 1 92 ? -12.441 4.370 13.311 1.00 53.06 92 PRO A N 1
ATOM 705 C CA . PRO A 1 92 ? -13.839 3.928 13.285 1.00 53.06 92 PRO A CA 1
ATOM 706 C C . PRO A 1 92 ? -14.224 3.070 14.499 1.00 53.06 92 PRO A C 1
ATOM 708 O O . PRO A 1 92 ? -15.365 3.120 14.940 1.00 53.06 92 PRO A O 1
ATOM 711 N N . TYR A 1 93 ? -13.281 2.319 15.082 1.00 49.81 93 TYR A N 1
ATOM 712 C CA . TYR A 1 93 ? -13.568 1.443 16.227 1.00 49.81 93 TYR A CA 1
ATOM 713 C C . TYR A 1 93 ? -13.463 2.171 17.578 1.00 49.81 93 TYR A C 1
ATOM 715 O O . TYR A 1 93 ? -14.157 1.824 18.532 1.00 49.81 93 TYR A O 1
ATOM 723 N N . ALA A 1 94 ? -12.614 3.202 17.671 1.00 50.50 94 ALA A N 1
ATOM 724 C CA . ALA A 1 94 ? -12.537 4.051 18.859 1.00 50.50 94 ALA A CA 1
ATOM 725 C C . ALA A 1 94 ? -13.765 4.970 18.998 1.00 50.50 94 ALA A C 1
ATOM 727 O O . ALA A 1 94 ? -14.196 5.223 20.120 1.00 50.50 94 ALA A O 1
ATOM 728 N N . LEU A 1 95 ? -14.349 5.421 17.878 1.00 50.47 95 LEU A N 1
ATOM 729 C CA . LEU A 1 95 ? -15.572 6.229 17.878 1.00 50.47 95 LEU A CA 1
ATOM 730 C C . LEU A 1 95 ? -16.797 5.448 18.373 1.00 50.47 95 LEU A C 1
ATOM 732 O O . LEU A 1 95 ? -17.527 5.967 19.208 1.00 50.47 95 LEU A O 1
ATOM 736 N N . ASP A 1 96 ? -16.995 4.201 17.939 1.00 54.25 96 ASP A N 1
ATOM 737 C CA . ASP A 1 96 ? -18.181 3.419 18.333 1.00 54.25 96 ASP A CA 1
ATOM 738 C C . ASP A 1 96 ? -18.102 2.906 19.788 1.00 54.25 96 ASP A C 1
ATOM 740 O O . ASP A 1 96 ? -19.085 2.908 20.528 1.00 54.25 96 ASP A O 1
ATOM 744 N N . ARG A 1 97 ? -16.894 2.575 20.270 1.00 52.44 97 ARG A N 1
ATOM 745 C CA . ARG A 1 97 ? -16.672 2.170 21.670 1.00 52.44 97 ARG A CA 1
ATOM 746 C C . ARG A 1 97 ? -16.749 3.338 22.663 1.00 52.44 97 ARG A C 1
ATOM 748 O O . ARG A 1 97 ? -17.073 3.112 23.823 1.00 52.44 97 ARG A O 1
ATOM 755 N N . ALA A 1 98 ? -16.455 4.567 22.233 1.00 50.97 98 ALA A N 1
ATOM 756 C CA . ALA A 1 98 ? -16.646 5.764 23.059 1.00 50.97 98 ALA A CA 1
ATOM 757 C C . ALA A 1 98 ? -18.113 6.242 23.086 1.00 50.97 98 ALA A C 1
ATOM 759 O O . ALA A 1 98 ? -18.481 7.003 23.977 1.00 50.97 98 ALA A O 1
ATOM 760 N N . ILE A 1 99 ? -18.942 5.781 22.139 1.00 49.47 99 ILE A N 1
ATOM 761 C CA . ILE A 1 99 ? -20.384 6.070 22.063 1.00 49.47 99 ILE A CA 1
ATOM 762 C C . ILE A 1 99 ? -21.255 4.992 22.715 1.00 49.47 99 ILE A C 1
ATOM 764 O O . ILE A 1 99 ? -22.431 5.241 22.980 1.00 49.47 99 ILE A O 1
ATOM 768 N N . THR A 1 100 ? -20.680 3.856 23.121 1.00 45.25 100 THR A N 1
ATOM 769 C CA . THR A 1 100 ? -21.295 3.033 24.168 1.00 45.25 100 THR A CA 1
ATOM 770 C C . THR A 1 100 ? -21.136 3.742 25.516 1.00 45.25 100 THR A C 1
ATOM 772 O O . THR A 1 100 ? -20.313 3.371 26.350 1.00 45.25 100 THR A O 1
ATOM 775 N N . LEU A 1 101 ? -21.924 4.796 25.730 1.00 46.81 101 LEU A N 1
ATOM 776 C CA . LEU A 1 101 ? -22.314 5.208 27.071 1.00 46.81 101 LEU A CA 1
ATOM 777 C C . LEU A 1 101 ? -22.933 3.969 27.741 1.00 46.81 101 LEU A C 1
ATOM 779 O O . LEU A 1 101 ? -23.927 3.458 27.219 1.00 46.81 101 LEU A O 1
ATOM 783 N N . PRO A 1 102 ? -22.420 3.474 28.883 1.00 54.34 102 PRO A N 1
ATOM 784 C CA . PRO A 1 102 ? -23.231 2.688 29.799 1.00 54.34 102 PRO A CA 1
ATOM 785 C C . PRO A 1 102 ? -24.299 3.639 30.364 1.00 54.34 102 PRO A C 1
ATOM 787 O O . PRO A 1 102 ? -24.171 4.151 31.469 1.00 54.34 102 PRO A O 1
ATOM 790 N N . SER A 1 103 ? -25.310 3.977 29.564 1.00 47.78 103 SER A N 1
ATOM 791 C CA . SER A 1 103 ? -26.489 4.673 30.053 1.00 47.78 103 SER A CA 1
ATOM 792 C C . SER A 1 103 ? -27.435 3.604 30.570 1.00 47.78 103 SER A C 1
ATOM 794 O O . SER A 1 103 ? -28.079 2.915 29.787 1.00 47.78 103 SER A O 1
ATOM 796 N N . GLU A 1 104 ? -27.476 3.489 31.895 1.00 51.44 104 GLU A N 1
ATOM 797 C CA . GLU A 1 104 ? -28.701 3.201 32.638 1.00 51.44 104 GLU A CA 1
ATOM 798 C C . GLU A 1 104 ? -29.444 1.925 32.207 1.00 51.44 104 GLU A C 1
ATOM 800 O O . GLU A 1 104 ? -30.485 1.973 31.558 1.00 51.44 104 GLU A O 1
ATOM 805 N N . HIS A 1 105 ? -28.989 0.770 32.697 1.00 45.97 105 HIS A N 1
ATOM 806 C CA . HIS A 1 105 ? -29.913 -0.331 32.986 1.00 45.97 105 HIS A CA 1
ATOM 807 C C . HIS A 1 105 ? -30.648 -0.012 34.303 1.00 45.97 105 HIS A C 1
ATOM 809 O O . HIS A 1 105 ? -30.539 -0.727 35.295 1.00 45.97 105 HIS A O 1
ATOM 815 N N . THR A 1 106 ? -31.372 1.105 34.318 1.00 48.66 106 THR A N 1
ATOM 816 C CA . THR A 1 106 ? -32.372 1.423 35.334 1.00 48.66 106 THR A CA 1
ATOM 817 C C . THR A 1 106 ? -33.696 1.505 34.582 1.00 48.66 106 THR A C 1
ATOM 819 O O . THR A 1 106 ? -33.812 2.282 33.640 1.00 48.66 106 THR A O 1
ATOM 822 N N . LEU A 1 107 ? -34.690 0.719 35.012 1.00 47.91 107 LEU A N 1
ATOM 823 C CA . LEU A 1 107 ? -36.087 0.701 34.536 1.00 47.91 107 LEU A CA 1
ATOM 824 C C . LEU A 1 107 ? -36.416 -0.228 33.347 1.00 47.91 107 LEU A C 1
ATOM 826 O O . LEU A 1 107 ? -36.925 0.204 32.319 1.00 47.91 107 LEU A O 1
ATOM 830 N N . SER A 1 108 ? -36.225 -1.539 33.510 1.00 42.75 108 SER A N 1
ATOM 831 C CA . SER A 1 108 ? -37.099 -2.528 32.841 1.00 42.75 108 SER A CA 1
ATOM 832 C C . SER A 1 108 ? -37.242 -3.853 33.605 1.00 42.75 108 SER A C 1
ATOM 834 O O . SER A 1 108 ? -37.478 -4.885 32.998 1.00 42.75 108 SER A O 1
ATOM 836 N N . ASP A 1 109 ? -37.206 -3.8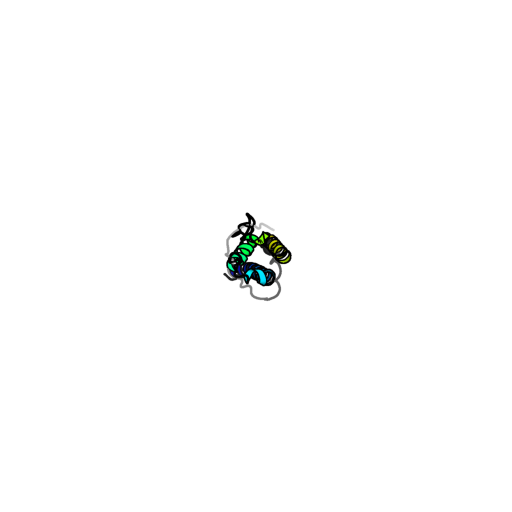07 34.943 1.00 44.78 109 ASP A N 1
ATOM 837 C CA . ASP A 1 109 ? -37.636 -4.918 35.815 1.00 44.78 109 ASP A CA 1
ATOM 838 C C . ASP A 1 109 ? -38.898 -4.541 36.622 1.00 44.78 109 ASP A C 1
ATOM 840 O O . ASP A 1 109 ? -39.071 -4.947 37.767 1.00 44.78 109 ASP A O 1
ATOM 844 N N . GLU A 1 110 ? -39.806 -3.747 36.038 1.00 48.91 110 GLU A N 1
ATOM 845 C CA . GLU A 1 110 ? -41.085 -3.384 36.678 1.00 48.91 110 GLU A CA 1
ATOM 846 C C . GLU A 1 110 ? -42.339 -3.849 35.915 1.00 48.91 110 GLU A C 1
ATOM 848 O O . GLU A 1 110 ? -43.370 -3.187 35.942 1.00 48.91 110 GLU A O 1
ATOM 853 N N . SER A 1 111 ? -42.309 -5.003 35.231 1.00 47.53 111 SER A N 1
ATOM 854 C CA . SER A 1 111 ? -43.567 -5.627 34.759 1.00 47.53 111 SER A CA 1
ATOM 855 C C . SER A 1 111 ? -43.480 -7.113 34.379 1.00 47.53 111 SER A C 1
ATOM 857 O O . SER A 1 111 ? -43.853 -7.493 33.275 1.00 47.53 111 SER A O 1
ATOM 859 N N . SER A 1 112 ? -43.038 -7.998 35.280 1.00 43.78 112 SER A N 1
ATOM 860 C CA . SER A 1 112 ? -43.511 -9.404 35.281 1.00 43.78 112 SER A CA 1
ATOM 861 C C . SER A 1 112 ? -42.949 -10.223 36.445 1.00 43.78 112 SER A C 1
ATOM 863 O O . SER A 1 112 ? -41.959 -10.930 36.306 1.00 43.78 112 SER A O 1
ATOM 865 N N . SER A 1 113 ? -43.619 -10.163 37.597 1.00 39.59 113 SER A N 1
ATOM 866 C CA . SER A 1 113 ? -44.058 -11.334 38.383 1.00 39.59 113 SER A CA 1
ATOM 867 C C . SER A 1 113 ? -44.473 -10.869 39.773 1.00 39.59 113 SER A C 1
ATOM 869 O O . SER A 1 113 ? -43.655 -10.573 40.639 1.00 39.59 113 SER A O 1
ATOM 871 N N . ALA A 1 114 ? -45.786 -10.781 39.955 1.00 40.97 114 ALA A N 1
ATOM 872 C CA . ALA A 1 114 ? -46.400 -10.738 41.263 1.00 40.97 114 ALA A CA 1
ATOM 873 C C . ALA A 1 114 ? -46.059 -12.010 42.063 1.00 40.97 114 ALA A C 1
ATOM 875 O O . ALA A 1 114 ? -45.880 -13.082 41.490 1.00 40.97 114 ALA A O 1
ATOM 876 N N . GLU A 1 115 ? -46.102 -11.857 43.388 1.00 41.94 115 GLU A N 1
ATOM 877 C CA . GLU A 1 115 ? -46.338 -12.918 44.373 1.00 41.94 115 GLU A CA 1
ATOM 878 C C . GLU A 1 115 ? -45.127 -13.782 44.785 1.00 41.94 115 GLU A C 1
ATOM 880 O O . GLU A 1 115 ? -44.802 -14.790 44.174 1.00 41.94 115 GLU A O 1
ATOM 885 N N . GLN A 1 116 ? -44.483 -13.428 45.904 1.00 40.31 116 GLN A N 1
ATOM 886 C CA . GLN A 1 116 ? -44.669 -14.105 47.202 1.00 40.31 116 GLN A CA 1
ATOM 887 C C . GLN A 1 116 ? -43.645 -13.587 48.225 1.00 40.31 116 GLN A C 1
ATOM 889 O O . GLN A 1 116 ? -42.442 -13.799 48.113 1.00 40.31 116 GLN A O 1
ATOM 894 N N . ILE A 1 117 ? -44.149 -12.924 49.268 1.00 46.00 117 ILE A N 1
ATOM 895 C CA . ILE A 1 117 ? -43.403 -12.560 50.477 1.00 46.00 117 ILE A CA 1
ATOM 896 C C . ILE A 1 117 ? -43.577 -13.697 51.497 1.00 46.00 117 ILE A C 1
ATOM 898 O O . ILE A 1 117 ? -44.648 -13.778 52.107 1.00 46.00 117 ILE A O 1
ATOM 902 N N . PRO A 1 118 ? -42.566 -14.534 51.785 1.00 39.44 118 PRO A N 1
ATOM 903 C CA . PRO A 1 118 ? -42.547 -15.288 53.028 1.00 39.44 118 PRO A CA 1
ATOM 904 C C . PRO A 1 118 ? -41.964 -14.425 54.154 1.00 39.44 118 PRO A C 1
ATOM 906 O O . PRO A 1 118 ? -40.760 -14.208 54.283 1.00 39.44 118 PRO A O 1
ATOM 909 N N . LYS A 1 119 ? -42.878 -13.935 54.995 1.00 49.38 119 LYS A N 1
ATOM 910 C CA . LYS A 1 119 ? -42.614 -13.366 56.318 1.00 49.38 119 LYS A CA 1
ATOM 911 C C . LYS A 1 119 ? -42.065 -14.459 57.241 1.00 49.38 119 LYS A C 1
ATOM 913 O O . LYS A 1 119 ? -42.846 -15.195 57.833 1.00 49.38 119 LYS A O 1
ATOM 918 N N . SER A 1 120 ? -40.756 -14.541 57.438 1.00 50.12 120 SER A N 1
ATOM 919 C CA . SER A 1 120 ? -40.211 -15.141 58.663 1.00 50.12 120 SER A CA 1
ATOM 920 C C . SER A 1 120 ? -38.756 -14.750 58.859 1.00 50.12 120 SER A C 1
ATOM 922 O O . SER A 1 120 ? -38.000 -14.750 57.897 1.00 50.12 120 SER A O 1
ATOM 924 N N . LEU A 1 121 ? -38.389 -14.502 60.119 1.00 59.19 121 LEU A N 1
ATOM 925 C CA . LEU A 1 121 ? -37.059 -14.142 60.630 1.00 59.19 121 LEU A CA 1
ATOM 926 C C . LEU A 1 121 ? -36.725 -12.643 60.635 1.00 59.19 121 LEU A C 1
ATOM 928 O O . LEU A 1 121 ? -35.674 -12.217 60.172 1.00 59.19 121 LEU A O 1
ATOM 932 N N . SER A 1 122 ? -37.581 -11.855 61.296 1.00 46.75 122 SER A N 1
ATOM 933 C CA . SER A 1 122 ? -37.084 -10.703 62.055 1.00 46.75 122 SER A CA 1
ATOM 934 C C . SER A 1 122 ? -36.897 -11.121 63.509 1.00 46.75 122 SER A C 1
ATOM 936 O O . SER A 1 122 ? -37.835 -11.461 64.231 1.00 46.75 122 SER A O 1
ATOM 938 N N . LEU A 1 123 ? -35.623 -11.172 63.856 1.00 52.72 123 LEU A N 1
ATOM 939 C CA . LEU A 1 123 ? -35.010 -11.537 65.112 1.00 52.72 123 LEU A CA 1
ATOM 940 C C . LEU A 1 123 ? -35.495 -10.595 66.228 1.00 52.72 123 LEU A C 1
ATOM 942 O O . LEU A 1 123 ? -35.188 -9.404 66.233 1.00 52.72 123 LEU A O 1
ATOM 946 N N . GLY A 1 124 ? -36.267 -11.132 67.175 1.00 46.41 124 GLY A N 1
ATOM 947 C CA . GLY A 1 124 ? -36.763 -10.398 68.335 1.00 46.41 124 GLY A CA 1
ATOM 948 C C . GLY A 1 124 ? -35.625 -9.958 69.257 1.00 46.41 124 GLY A C 1
ATOM 949 O O . GLY A 1 124 ? -35.117 -10.753 70.047 1.00 46.41 124 GLY A O 1
ATOM 950 N N . ARG A 1 125 ? -35.254 -8.675 69.182 1.00 42.38 125 ARG A N 1
ATOM 951 C CA . ARG A 1 125 ? -34.373 -7.999 70.142 1.00 42.38 125 ARG A CA 1
ATOM 952 C C . ARG A 1 125 ? -35.198 -7.078 71.045 1.00 42.38 125 ARG A C 1
ATOM 954 O O . ARG A 1 125 ? -35.529 -5.959 70.685 1.00 42.38 125 ARG A O 1
ATOM 961 N N . THR A 1 126 ? -35.541 -7.629 72.204 1.00 42.66 126 THR A N 1
ATOM 962 C CA . THR A 1 126 ? -35.526 -7.026 73.550 1.00 42.66 126 THR A CA 1
ATOM 963 C C . THR A 1 126 ? -35.545 -5.498 73.724 1.00 42.66 126 THR A C 1
ATOM 965 O O . THR A 1 126 ? -34.580 -4.839 73.347 1.00 42.66 126 THR A O 1
ATOM 968 N N . GLN A 1 127 ? -36.492 -5.075 74.585 1.00 41.34 127 GLN A N 1
ATOM 969 C CA . GLN A 1 127 ? -36.387 -4.023 75.624 1.00 41.34 127 GLN A CA 1
ATOM 970 C C . GLN A 1 127 ? -36.403 -2.564 75.110 1.00 41.34 127 GLN A C 1
ATOM 972 O O . GLN A 1 127 ? -35.815 -2.260 74.091 1.00 41.34 127 GLN A O 1
ATOM 977 N N . SER A 1 128 ? -37.027 -1.561 75.735 1.00 37.50 128 SER A N 1
ATOM 978 C CA . SER A 1 128 ? -37.660 -1.382 77.047 1.00 37.50 128 SER A CA 1
ATOM 979 C C . SER A 1 128 ? -38.398 -0.028 77.061 1.00 37.50 128 SER A C 1
ATOM 981 O O . SER A 1 128 ? -38.056 0.859 76.286 1.00 37.50 128 SER A O 1
ATOM 983 N N . SER A 1 129 ? -39.258 0.148 78.069 1.00 38.31 129 SER A N 1
ATOM 984 C CA . SER A 1 129 ? -39.485 1.405 78.803 1.00 38.31 129 SER A CA 1
ATOM 985 C C . SER A 1 129 ? -40.589 2.364 78.332 1.00 38.31 129 SER A C 1
ATOM 987 O O . SER A 1 129 ? -40.439 3.118 77.379 1.00 38.31 129 SER A O 1
ATOM 989 N N . GLY A 1 130 ? -41.633 2.437 79.166 1.00 40.44 130 GLY A N 1
ATOM 990 C CA . GLY A 1 130 ? -42.054 3.722 79.726 1.00 40.44 130 GLY A CA 1
ATOM 991 C C . GLY A 1 130 ? -43.366 4.311 79.213 1.00 40.44 130 GLY A C 1
ATOM 992 O O . GLY A 1 130 ? -43.353 5.169 78.341 1.00 40.44 130 GLY A O 1
ATOM 993 N N . ALA A 1 131 ? -44.484 3.982 79.866 1.00 44.22 131 ALA A N 1
ATOM 994 C CA . ALA A 1 131 ? -45.662 4.850 79.866 1.00 44.22 131 ALA A CA 1
ATOM 995 C C . ALA A 1 131 ? -46.278 4.902 81.271 1.00 44.22 131 ALA A C 1
ATOM 997 O O . ALA A 1 131 ? -46.722 3.900 81.826 1.00 44.22 131 ALA A O 1
ATOM 998 N N . ARG A 1 132 ? -46.204 6.102 81.850 1.00 43.12 132 ARG A N 1
ATOM 999 C CA . ARG A 1 132 ? -46.762 6.532 83.134 1.00 43.12 132 ARG A CA 1
ATOM 1000 C C . ARG A 1 132 ? -48.277 6.778 83.026 1.00 43.12 132 ARG A C 1
ATOM 1002 O O . ARG A 1 132 ? -48.721 7.167 81.957 1.00 43.12 132 ARG A O 1
ATOM 1009 N N . SER A 1 133 ? -48.958 6.661 84.180 1.00 41.72 133 SER A N 1
ATOM 1010 C CA . SER A 1 133 ? -49.992 7.564 84.764 1.00 41.72 133 SER A CA 1
ATOM 1011 C C . SER A 1 133 ? -51.143 8.033 83.854 1.00 41.72 133 SER A C 1
ATOM 1013 O O . SER A 1 133 ? -50.884 8.609 82.809 1.00 41.72 133 SER A O 1
ATOM 1015 N N . ALA A 1 134 ? -52.431 7.979 84.189 1.00 46.38 134 ALA A N 1
ATOM 1016 C CA . ALA A 1 134 ? -53.197 8.243 85.421 1.00 46.38 134 ALA A CA 1
ATOM 1017 C C . ALA A 1 134 ? -54.698 8.052 85.032 1.00 46.38 134 ALA A C 1
ATOM 1019 O O . ALA A 1 134 ? -54.945 7.703 83.870 1.00 46.38 134 ALA A O 1
ATOM 1020 N N . PRO A 1 135 ? -55.709 8.425 85.840 1.00 58.50 135 PRO A N 1
ATOM 1021 C CA . PRO A 1 135 ? -55.772 8.682 87.283 1.00 58.50 135 PRO A CA 1
ATOM 1022 C C . PRO A 1 135 ? -56.490 7.582 88.084 1.00 58.50 135 PRO A C 1
ATOM 1024 O O . PRO A 1 135 ? -57.175 6.731 87.476 1.00 58.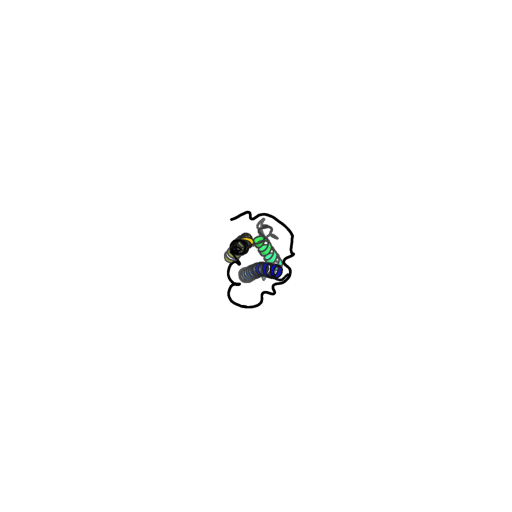50 135 PRO A O 1
#

Organism: Verticillium alfalfae (strain VaMs.102 / ATCC MYA-4576 / FGSC 10136) (NCBI:txid526221)

Radius of gyration: 34.55 Å; chains: 1; bounding box: 74×24×106 Å